Protein AF-A0A0R3DG98-F1 (afdb_monomer_lite)

Radius of gyration: 15.06 Å; chains: 1; bounding box: 29×35×37 Å

Secondary structure (DSSP, 8-state):
---TTTTSS-HHHHHHHHHHHHHHHHSPPPTT--HHHHHHHHHHHHHTT---EEEETTTEEEE----SSSSS--------S-------

pLDDT: mean 70.71, std 15.35, range [32.59, 90.06]

Sequence (88 aa):
MDTRINSFLSDAERDAVIELRHAMHREPEISNAEWKTQERICGILQRFGVEDVTTFHNAGLYIGIKGTASGPGQPLFVTCGKGHSGAM

Organism: NCBI:txid989370

Structure (mmCIF, N/CA/C/O backbone):
data_AF-A0A0R3DG98-F1
#
_entry.id   AF-A0A0R3DG98-F1
#
loop_
_atom_site.group_PDB
_atom_site.id
_atom_site.type_symbol
_atom_site.label_atom_id
_atom_site.label_alt_id
_atom_site.label_comp_id
_atom_site.label_asym_id
_atom_site.label_entity_id
_atom_site.label_seq_id
_atom_site.pdbx_PDB_ins_code
_atom_site.Cartn_x
_atom_site.Cartn_y
_atom_site.Cartn_z
_atom_site.occupancy
_atom_site.B_iso_or_equiv
_atom_site.auth_seq_id
_atom_site.auth_comp_id
_atom_site.auth_asym_id
_atom_site.auth_atom_id
_atom_site.pdbx_PDB_model_num
ATOM 1 N N . MET A 1 1 ? 7.442 -12.114 27.971 1.00 35.50 1 MET A N 1
ATOM 2 C CA . MET A 1 1 ? 7.491 -12.245 26.501 1.00 35.50 1 MET A CA 1
ATOM 3 C C . MET A 1 1 ? 6.081 -12.006 25.994 1.00 35.50 1 MET A C 1
ATOM 5 O O . MET A 1 1 ? 5.249 -12.896 26.092 1.00 35.50 1 MET A O 1
ATOM 9 N N . ASP A 1 2 ? 5.784 -10.773 25.591 1.00 38.56 2 ASP A N 1
ATOM 10 C CA . ASP A 1 2 ? 4.445 -10.339 25.188 1.00 38.56 2 ASP A CA 1
ATOM 11 C C . ASP A 1 2 ? 4.020 -10.973 23.857 1.00 38.56 2 ASP A C 1
ATOM 13 O O . ASP A 1 2 ? 4.446 -10.567 22.781 1.00 38.56 2 ASP A O 1
ATOM 17 N N . THR A 1 3 ? 3.118 -11.951 23.927 1.00 45.44 3 THR A N 1
ATOM 18 C CA . THR A 1 3 ? 2.484 -12.638 22.784 1.00 45.44 3 THR A CA 1
ATOM 19 C C . THR A 1 3 ? 1.470 -11.753 22.028 1.00 45.44 3 THR A C 1
ATOM 21 O O . THR A 1 3 ? 0.694 -12.241 21.214 1.00 45.44 3 THR A O 1
ATOM 24 N N . ARG A 1 4 ? 1.448 -10.434 22.261 1.00 49.78 4 ARG A N 1
ATOM 25 C CA . ARG A 1 4 ? 0.407 -9.521 21.750 1.00 49.78 4 ARG A CA 1
ATOM 26 C C . ARG A 1 4 ? 0.568 -9.092 20.286 1.00 49.78 4 ARG A C 1
ATOM 28 O O . ARG A 1 4 ? -0.201 -8.258 19.837 1.00 49.78 4 ARG A O 1
ATOM 35 N N . ILE A 1 5 ? 1.542 -9.614 19.540 1.00 52.59 5 ILE A N 1
ATOM 36 C CA . ILE A 1 5 ? 1.864 -9.103 18.192 1.00 52.59 5 ILE A CA 1
ATOM 37 C C . ILE A 1 5 ? 1.115 -9.859 17.076 1.00 52.59 5 ILE A C 1
ATOM 39 O O . ILE A 1 5 ? 0.884 -9.311 16.005 1.00 52.59 5 ILE A O 1
ATOM 43 N N . ASN A 1 6 ? 0.672 -11.099 17.305 1.00 52.53 6 ASN A N 1
ATOM 44 C CA . ASN A 1 6 ? 0.325 -11.998 16.194 1.00 52.53 6 ASN A CA 1
ATOM 45 C C . ASN A 1 6 ? -1.127 -11.957 15.683 1.00 52.53 6 ASN A C 1
ATOM 47 O O . ASN A 1 6 ? -1.467 -12.752 14.814 1.00 52.53 6 ASN A O 1
ATOM 51 N N . SER A 1 7 ? -1.984 -11.061 16.183 1.00 62.25 7 SER A N 1
ATOM 52 C CA . SER A 1 7 ? -3.395 -11.001 15.757 1.00 62.25 7 SER A CA 1
ATOM 53 C C . SER A 1 7 ? -3.907 -9.574 15.537 1.00 62.25 7 SER A C 1
ATOM 55 O O . SER A 1 7 ? -5.055 -9.276 15.851 1.00 62.25 7 SER A O 1
ATOM 57 N N . PHE A 1 8 ? -3.056 -8.675 15.035 1.00 74.81 8 PHE A N 1
ATOM 58 C CA . PHE A 1 8 ? -3.480 -7.318 14.661 1.00 74.81 8 PHE A CA 1
ATOM 59 C C . PHE A 1 8 ? -4.203 -7.252 13.317 1.00 74.81 8 PHE A C 1
ATOM 61 O O . PHE A 1 8 ? -4.982 -6.333 13.103 1.00 74.81 8 PHE A O 1
ATOM 68 N N . LEU A 1 9 ? -3.938 -8.210 12.429 1.00 80.06 9 LEU A N 1
ATOM 69 C CA . LEU A 1 9 ? -4.519 -8.259 11.095 1.00 80.06 9 LEU A CA 1
ATOM 70 C C . LEU A 1 9 ? -5.580 -9.354 11.042 1.00 80.06 9 LEU A C 1
ATOM 72 O O . LEU A 1 9 ? -5.346 -10.481 11.486 1.00 80.06 9 LEU A O 1
ATOM 76 N N . SER A 1 10 ? -6.726 -9.024 10.463 1.00 85.31 10 SER A N 1
ATOM 77 C CA . SER A 1 10 ? -7.688 -9.998 9.966 1.00 85.31 10 SER A CA 1
ATOM 78 C C . SER A 1 10 ? -7.051 -10.886 8.892 1.00 85.31 10 SER A C 1
ATOM 80 O O . SER A 1 10 ? -6.041 -10.537 8.277 1.00 85.31 10 SER A O 1
ATOM 82 N N . ASP A 1 11 ? -7.654 -12.049 8.646 1.00 88.25 11 ASP A N 1
ATOM 83 C CA . ASP A 1 11 ? -7.170 -12.999 7.637 1.00 88.25 11 ASP A CA 1
ATOM 84 C C . ASP A 1 11 ? -7.050 -12.332 6.252 1.00 88.25 11 ASP A C 1
ATOM 86 O O . ASP A 1 11 ? -6.023 -12.438 5.590 1.00 88.25 11 ASP A O 1
ATOM 90 N N . ALA A 1 12 ? -8.040 -11.505 5.892 1.00 87.25 12 ALA A N 1
ATOM 91 C CA . ALA A 1 12 ? -8.055 -10.741 4.646 1.00 87.25 12 ALA A CA 1
ATOM 92 C C . ALA A 1 12 ? -6.923 -9.700 4.548 1.00 87.25 12 ALA A C 1
ATOM 94 O O . ALA A 1 12 ? -6.335 -9.531 3.479 1.00 87.25 12 ALA A O 1
ATOM 95 N N . GLU A 1 13 ? -6.606 -9.001 5.642 1.00 85.75 13 GLU A N 1
ATOM 96 C CA . GLU A 1 13 ? -5.484 -8.052 5.685 1.00 85.75 13 GLU A CA 1
ATOM 97 C C . GLU A 1 13 ? -4.141 -8.779 5.580 1.00 85.75 13 GLU A C 1
ATOM 99 O O . GLU A 1 13 ? -3.243 -8.338 4.862 1.00 85.75 13 GLU A O 1
ATOM 104 N N . ARG A 1 14 ? -4.005 -9.925 6.256 1.00 88.56 14 ARG A N 1
ATOM 105 C CA . ARG A 1 14 ? -2.790 -10.741 6.203 1.00 88.56 14 ARG A CA 1
ATOM 106 C C . ARG A 1 14 ? -2.530 -11.268 4.794 1.00 88.56 14 ARG A C 1
ATOM 108 O O . ARG A 1 14 ? -1.397 -11.170 4.318 1.00 88.56 14 ARG A O 1
ATOM 115 N N . ASP A 1 15 ? -3.552 -11.798 4.132 1.00 90.06 15 ASP A N 1
ATOM 116 C CA . ASP A 1 15 ? -3.440 -12.279 2.757 1.00 90.06 15 ASP A CA 1
ATOM 117 C C . ASP A 1 15 ? -3.051 -11.148 1.802 1.00 90.06 15 ASP A C 1
ATOM 119 O O . ASP A 1 15 ? -2.096 -11.302 1.040 1.00 90.06 15 ASP A O 1
ATOM 123 N N . ALA A 1 16 ? -3.660 -9.965 1.929 1.00 88.12 16 ALA A N 1
ATOM 124 C CA . ALA A 1 16 ? -3.292 -8.809 1.112 1.00 88.12 16 ALA A CA 1
ATOM 125 C C . ALA A 1 16 ? -1.820 -8.380 1.295 1.00 88.12 16 ALA A C 1
ATOM 127 O O . ALA A 1 16 ? -1.149 -8.033 0.322 1.00 88.12 16 ALA A O 1
ATOM 128 N N . VAL A 1 17 ? -1.277 -8.442 2.519 1.00 86.88 17 VAL A N 1
ATOM 129 C CA . VAL A 1 17 ? 0.148 -8.155 2.781 1.00 86.88 17 VAL A CA 1
ATOM 130 C C . VAL A 1 17 ? 1.062 -9.203 2.134 1.00 86.88 17 VAL A C 1
ATOM 132 O O . VAL A 1 17 ? 2.110 -8.864 1.575 1.00 86.88 17 VAL A O 1
ATOM 135 N N . ILE A 1 18 ? 0.683 -10.482 2.187 1.00 89.69 18 ILE A N 1
ATOM 136 C CA . ILE A 1 18 ? 1.435 -11.570 1.548 1.00 89.69 18 ILE A CA 1
ATOM 137 C C . ILE A 1 18 ? 1.413 -11.414 0.022 1.00 89.69 18 ILE A C 1
ATOM 139 O O . ILE A 1 18 ? 2.459 -11.553 -0.621 1.00 89.69 18 ILE A O 1
ATOM 143 N N . GLU A 1 19 ? 0.255 -11.093 -0.555 1.00 89.19 19 GLU A N 1
ATOM 144 C CA . GLU A 1 19 ? 0.100 -10.812 -1.983 1.00 89.19 19 GLU A CA 1
ATOM 145 C C . GLU A 1 19 ? 0.962 -9.626 -2.418 1.00 89.19 19 GLU A C 1
ATOM 147 O O . GLU A 1 19 ? 1.701 -9.743 -3.398 1.00 89.19 19 GLU A O 1
ATOM 152 N N . LEU A 1 20 ? 0.947 -8.526 -1.655 1.00 86.31 20 LEU A N 1
ATOM 153 C CA . LEU A 1 20 ? 1.792 -7.359 -1.908 1.00 86.31 20 LEU A CA 1
ATOM 154 C C . LEU A 1 20 ? 3.274 -7.740 -1.939 1.00 86.31 20 LEU A C 1
ATOM 156 O O . LEU A 1 20 ? 3.977 -7.417 -2.897 1.00 86.31 20 LEU A O 1
ATOM 160 N N . ARG A 1 21 ? 3.742 -8.494 -0.935 1.00 85.81 21 ARG A N 1
ATOM 161 C CA . ARG A 1 21 ? 5.127 -8.981 -0.874 1.00 85.81 21 ARG A CA 1
ATOM 162 C C . ARG A 1 21 ? 5.490 -9.798 -2.114 1.00 85.81 21 ARG A C 1
ATOM 164 O O . ARG A 1 21 ? 6.554 -9.591 -2.694 1.00 85.81 21 ARG A O 1
ATOM 171 N N . HIS A 1 22 ? 4.632 -10.731 -2.525 1.00 90.00 22 HIS A N 1
ATOM 172 C CA . HIS A 1 22 ? 4.885 -11.552 -3.710 1.00 90.00 22 HIS A CA 1
ATOM 173 C C . HIS A 1 22 ? 4.875 -10.727 -5.000 1.00 90.00 22 HIS A C 1
ATOM 175 O O . HIS A 1 22 ? 5.712 -10.961 -5.868 1.00 90.00 22 HIS A O 1
ATOM 181 N N . ALA A 1 23 ? 3.965 -9.761 -5.126 1.00 84.19 23 ALA A N 1
ATOM 182 C CA . ALA A 1 23 ? 3.875 -8.884 -6.287 1.00 84.19 23 ALA A CA 1
ATOM 183 C C . ALA A 1 23 ? 5.118 -7.992 -6.424 1.00 84.19 23 ALA A C 1
ATOM 185 O O . ALA A 1 23 ? 5.690 -7.912 -7.509 1.00 84.19 23 ALA A O 1
ATOM 186 N N . MET A 1 24 ? 5.578 -7.388 -5.325 1.00 82.81 24 MET A N 1
ATOM 187 C CA . MET A 1 24 ? 6.803 -6.577 -5.297 1.00 82.81 24 MET A CA 1
ATOM 188 C C . MET A 1 24 ? 8.058 -7.414 -5.574 1.00 82.81 24 MET A C 1
ATOM 190 O O . MET A 1 24 ? 8.970 -6.956 -6.251 1.00 82.81 24 MET A O 1
ATOM 194 N N . HIS A 1 25 ? 8.109 -8.659 -5.089 1.00 85.56 25 HIS A N 1
ATOM 195 C CA . HIS A 1 25 ? 9.231 -9.558 -5.371 1.00 85.56 25 HIS A CA 1
ATOM 196 C C . HIS A 1 25 ? 9.233 -10.080 -6.819 1.00 85.56 25 HIS A C 1
ATOM 198 O O . HIS A 1 25 ? 10.290 -10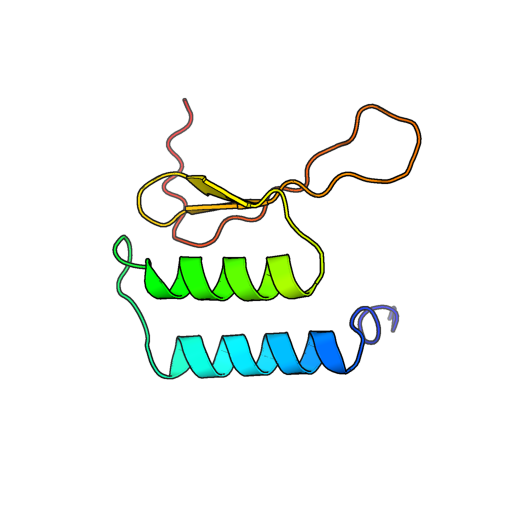.371 -7.371 1.00 85.56 25 HIS A O 1
ATOM 204 N N . ARG A 1 26 ? 8.055 -10.222 -7.441 1.00 87.69 26 ARG A N 1
ATOM 205 C CA . ARG A 1 26 ? 7.911 -10.667 -8.836 1.00 87.69 26 ARG A CA 1
ATOM 206 C C . ARG A 1 26 ? 8.284 -9.571 -9.832 1.00 87.69 26 ARG A C 1
ATOM 208 O O . ARG A 1 26 ? 8.855 -9.873 -10.874 1.00 87.69 26 ARG A O 1
ATOM 215 N N . GLU A 1 27 ? 7.948 -8.325 -9.518 1.00 84.75 27 GLU A N 1
ATOM 216 C CA . GLU A 1 27 ? 8.199 -7.158 -10.363 1.00 84.75 27 GLU A CA 1
ATOM 217 C C . GLU A 1 27 ? 8.945 -6.086 -9.558 1.00 84.75 27 GLU A C 1
ATOM 219 O O . GLU A 1 27 ? 8.343 -5.084 -9.168 1.00 84.75 27 GLU A O 1
ATOM 224 N N . PRO A 1 28 ? 10.241 -6.301 -9.268 1.00 80.94 28 PRO A N 1
ATOM 225 C CA . PRO A 1 28 ? 11.032 -5.312 -8.557 1.00 80.94 28 PRO A CA 1
ATOM 226 C C . PRO A 1 28 ? 11.226 -4.072 -9.434 1.00 80.94 28 PRO A C 1
ATOM 228 O O . PRO A 1 28 ? 11.684 -4.164 -10.575 1.00 80.94 28 PRO A O 1
ATOM 231 N N . GLU A 1 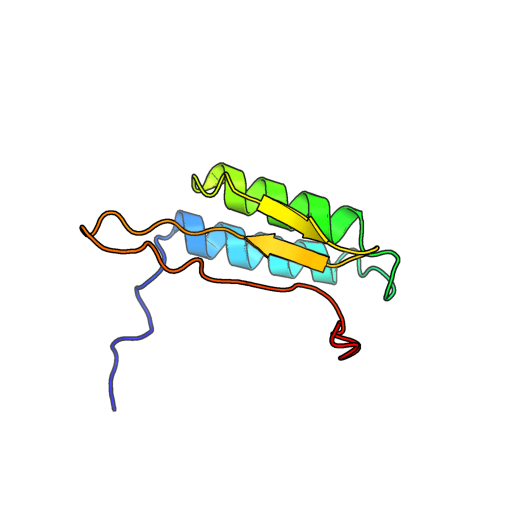29 ? 10.898 -2.906 -8.890 1.00 77.38 29 GLU A N 1
ATOM 232 C CA . GLU A 1 29 ? 11.168 -1.616 -9.521 1.00 77.38 29 GLU A CA 1
ATOM 233 C C . GLU A 1 29 ? 12.484 -1.018 -9.008 1.00 77.38 29 GLU A C 1
ATOM 235 O O . GLU A 1 29 ? 12.974 -1.345 -7.924 1.00 77.38 29 GLU A O 1
ATOM 240 N N . ILE A 1 30 ? 13.096 -0.163 -9.827 1.00 74.00 30 ILE A N 1
ATOM 241 C CA . ILE A 1 30 ? 14.354 0.515 -9.502 1.00 74.00 30 ILE A CA 1
ATOM 242 C C . ILE A 1 30 ? 14.030 1.797 -8.730 1.00 74.00 30 ILE A C 1
ATOM 244 O O . ILE A 1 30 ? 13.053 2.476 -9.041 1.00 74.00 30 ILE A O 1
ATOM 248 N N . SER A 1 31 ? 14.879 2.148 -7.759 1.00 65.81 31 SER A N 1
ATOM 249 C CA . SER A 1 31 ? 14.784 3.392 -6.985 1.00 65.81 31 SER A CA 1
ATOM 250 C C . SER A 1 31 ? 14.447 4.599 -7.870 1.00 65.81 31 SER A C 1
ATOM 252 O O . SER A 1 31 ? 15.097 4.798 -8.899 1.00 65.81 31 SER A O 1
ATOM 254 N N . ASN A 1 32 ? 13.499 5.434 -7.429 1.00 62.97 32 ASN A N 1
ATOM 255 C CA . ASN A 1 32 ? 13.046 6.649 -8.134 1.00 62.97 32 ASN A CA 1
ATOM 256 C C . ASN A 1 32 ? 12.218 6.390 -9.417 1.00 62.97 32 ASN A C 1
ATOM 258 O O . ASN A 1 32 ? 11.934 7.329 -10.159 1.00 62.97 32 ASN A O 1
ATOM 262 N N . ALA A 1 33 ? 11.808 5.141 -9.658 1.00 71.06 33 ALA A N 1
ATOM 263 C CA . ALA A 1 33 ? 10.889 4.730 -10.724 1.00 71.06 33 ALA A CA 1
ATOM 264 C C . ALA A 1 33 ? 9.855 3.704 -10.208 1.00 71.06 33 ALA A C 1
ATOM 266 O O . ALA A 1 33 ? 9.475 2.773 -10.913 1.00 71.06 33 ALA A O 1
ATOM 267 N N . GLU A 1 34 ? 9.431 3.851 -8.951 1.00 76.62 34 GLU A N 1
ATOM 268 C CA . GLU A 1 34 ? 8.595 2.892 -8.206 1.00 76.62 34 GLU A CA 1
ATOM 269 C C . GLU A 1 34 ? 7.087 3.153 -8.397 1.00 76.62 34 GLU A C 1
ATOM 271 O O . GLU A 1 34 ? 6.290 3.038 -7.464 1.00 76.62 34 GLU A O 1
ATOM 276 N N . TRP A 1 35 ? 6.675 3.545 -9.606 1.00 78.62 35 TRP A N 1
ATOM 277 C CA . TRP A 1 35 ? 5.309 4.011 -9.867 1.00 78.62 35 TRP A CA 1
ATOM 278 C C . TRP A 1 35 ? 4.261 2.903 -9.720 1.00 78.62 35 TRP A C 1
ATOM 280 O O . TRP A 1 35 ? 3.182 3.149 -9.178 1.00 78.62 35 TRP A O 1
ATOM 290 N N . LYS A 1 36 ? 4.562 1.666 -10.145 1.00 79.94 36 LYS A N 1
ATOM 291 C CA . LYS A 1 36 ? 3.613 0.546 -10.004 1.00 79.94 36 LYS A CA 1
ATOM 292 C C . LYS A 1 36 ? 3.518 0.079 -8.560 1.00 79.94 36 LYS A C 1
ATOM 294 O O . LYS A 1 36 ? 2.451 -0.328 -8.109 1.00 79.94 36 LYS A O 1
ATOM 299 N N . THR A 1 37 ? 4.623 0.133 -7.828 1.00 81.25 37 THR A N 1
ATOM 300 C CA . THR A 1 37 ? 4.682 -0.177 -6.402 1.00 81.25 37 THR A CA 1
ATOM 301 C C . THR A 1 37 ? 3.833 0.819 -5.622 1.00 81.25 37 THR A C 1
ATOM 303 O O . THR A 1 37 ? 3.023 0.401 -4.794 1.00 81.25 37 THR A O 1
ATOM 306 N N . GLN A 1 38 ? 3.928 2.114 -5.942 1.00 77.94 38 GLN A N 1
ATOM 307 C CA . GLN A 1 38 ? 3.077 3.140 -5.341 1.00 77.94 38 GLN A CA 1
ATOM 308 C C . GLN A 1 38 ? 1.588 2.898 -5.617 1.00 77.94 38 GLN A C 1
ATOM 310 O O . GLN A 1 38 ? 0.785 2.913 -4.684 1.00 77.94 38 GLN A O 1
ATOM 315 N N . GLU A 1 39 ? 1.220 2.637 -6.875 1.00 83.75 39 GLU A N 1
ATOM 316 C CA . GLU A 1 39 ? -0.169 2.363 -7.266 1.00 83.75 39 GLU A CA 1
ATOM 317 C C . GLU A 1 39 ? -0.732 1.140 -6.527 1.00 83.75 39 GLU A C 1
ATOM 319 O O . GLU A 1 39 ? -1.830 1.192 -5.972 1.00 83.75 39 GLU A O 1
ATOM 324 N N . ARG A 1 40 ? 0.052 0.057 -6.436 1.00 84.38 40 ARG A N 1
ATOM 325 C CA . ARG A 1 40 ? -0.333 -1.172 -5.724 1.00 84.38 40 ARG A CA 1
ATOM 326 C C . ARG A 1 40 ? -0.559 -0.929 -4.239 1.00 84.38 40 ARG A C 1
ATOM 328 O O . ARG A 1 40 ? -1.565 -1.380 -3.698 1.0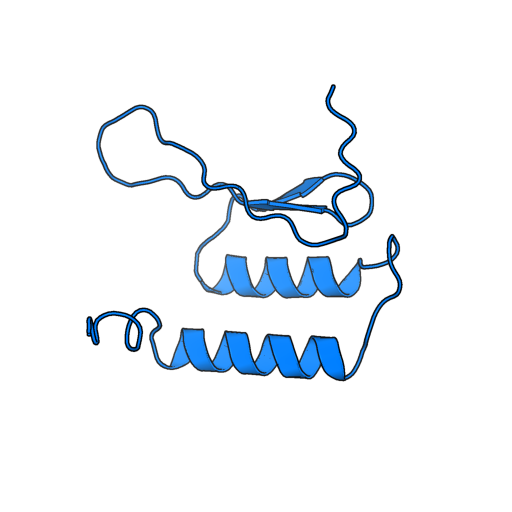0 84.38 40 ARG A O 1
ATOM 335 N N . ILE A 1 41 ? 0.362 -0.224 -3.582 1.00 83.50 41 ILE A N 1
ATOM 336 C CA . ILE A 1 41 ? 0.237 0.096 -2.156 1.00 83.50 41 ILE A CA 1
ATOM 337 C C . ILE A 1 41 ? -0.999 0.971 -1.927 1.00 83.50 41 ILE A C 1
ATOM 339 O O . ILE A 1 41 ? -1.792 0.672 -1.039 1.00 83.50 41 ILE A O 1
ATOM 343 N N . CYS A 1 42 ? -1.211 1.995 -2.759 1.00 82.31 42 CYS A N 1
ATOM 344 C CA . CYS A 1 42 ? -2.385 2.861 -2.677 1.00 82.31 42 CYS A CA 1
ATOM 345 C C . CYS A 1 42 ? -3.693 2.070 -2.843 1.00 82.31 42 CYS A C 1
ATOM 347 O O . CYS A 1 42 ? -4.585 2.179 -2.005 1.00 82.31 42 CYS A O 1
ATOM 349 N N . GLY A 1 43 ? -3.781 1.201 -3.854 1.00 85.44 43 GLY A N 1
ATOM 350 C CA . GLY A 1 43 ? -4.969 0.378 -4.092 1.00 85.44 43 GLY A CA 1
ATOM 351 C C . GLY A 1 43 ? -5.282 -0.584 -2.942 1.00 85.44 43 GLY A C 1
ATOM 352 O O . GLY A 1 43 ? -6.446 -0.766 -2.583 1.00 85.44 43 GLY A O 1
ATOM 353 N N . ILE A 1 44 ? -4.257 -1.167 -2.311 1.00 86.75 44 ILE A N 1
ATOM 354 C CA . ILE A 1 44 ? -4.439 -2.015 -1.124 1.00 86.75 44 ILE A CA 1
ATOM 355 C C . ILE A 1 44 ? -4.950 -1.188 0.058 1.00 86.75 44 ILE A C 1
ATOM 357 O O . ILE A 1 44 ? -5.898 -1.598 0.720 1.00 86.75 44 ILE A O 1
ATOM 361 N N . LEU A 1 45 ? -4.367 -0.017 0.311 1.00 84.38 45 LEU A N 1
ATOM 362 C CA . LEU A 1 45 ? -4.785 0.870 1.400 1.00 84.38 45 LEU A CA 1
ATOM 363 C C . LEU A 1 45 ? -6.235 1.341 1.228 1.00 84.38 45 LEU A C 1
ATOM 365 O O . LEU A 1 45 ? -7.029 1.237 2.163 1.00 84.38 45 LEU A O 1
ATOM 369 N N . GLN A 1 46 ? -6.606 1.758 0.017 1.00 84.12 46 GLN A N 1
ATOM 370 C CA . GLN A 1 46 ? -7.977 2.145 -0.320 1.00 84.12 46 GLN A CA 1
ATOM 371 C C . GLN A 1 46 ? -8.963 0.990 -0.118 1.00 84.12 46 GLN A C 1
ATOM 373 O O . GLN A 1 46 ? -10.043 1.195 0.435 1.00 84.12 46 GLN A O 1
ATOM 378 N N . ARG A 1 47 ? -8.585 -0.245 -0.483 1.00 86.31 47 ARG A N 1
ATOM 379 C CA . ARG A 1 47 ? -9.406 -1.446 -0.24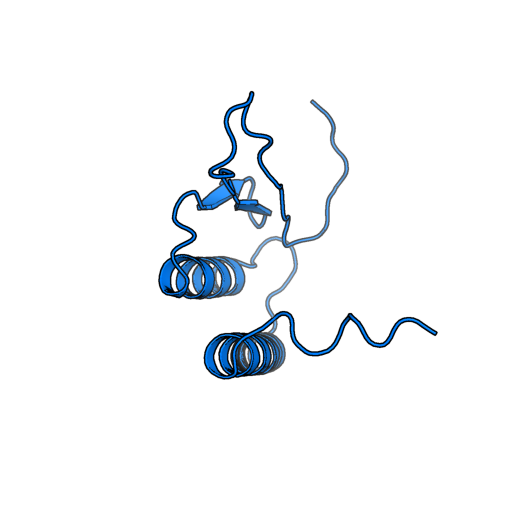4 1.00 86.31 47 ARG A CA 1
ATOM 380 C C . ARG A 1 47 ? -9.726 -1.656 1.241 1.00 86.31 47 ARG A C 1
ATOM 382 O O . ARG A 1 47 ? -10.786 -2.197 1.549 1.00 86.31 47 ARG A O 1
ATOM 389 N N . PHE A 1 48 ? -8.846 -1.227 2.144 1.00 84.81 48 PHE A N 1
ATOM 390 C CA . PHE A 1 48 ? -9.043 -1.309 3.595 1.00 84.81 48 PHE A CA 1
ATOM 391 C C . PHE A 1 48 ? -9.573 -0.007 4.224 1.00 84.81 48 PHE A C 1
ATOM 393 O O . PHE A 1 48 ? -9.579 0.126 5.444 1.00 84.81 48 PHE A O 1
ATOM 400 N N . GLY A 1 49 ? -10.058 0.943 3.414 1.00 82.25 49 GLY A N 1
ATOM 401 C CA . GLY A 1 49 ? -10.689 2.179 3.896 1.00 82.25 49 GLY A CA 1
ATOM 402 C C . GLY A 1 49 ? -9.706 3.285 4.284 1.00 82.25 49 GLY A C 1
ATOM 403 O O . GLY A 1 49 ? -10.079 4.231 4.976 1.00 82.25 49 GLY A O 1
ATOM 404 N N . VAL A 1 50 ? -8.448 3.184 3.853 1.00 81.62 50 VAL A N 1
ATOM 405 C CA . VAL A 1 50 ? -7.442 4.233 4.033 1.00 81.62 50 VAL A CA 1
ATOM 406 C C . VAL A 1 50 ? -7.406 5.090 2.768 1.00 81.62 50 VAL A C 1
ATOM 408 O O . VAL A 1 50 ? -6.757 4.747 1.783 1.00 81.62 50 VAL A O 1
ATOM 411 N N . GLU A 1 51 ? -8.148 6.196 2.790 1.00 76.50 51 GLU A N 1
ATOM 412 C CA . GLU A 1 51 ? -8.411 7.018 1.597 1.00 76.50 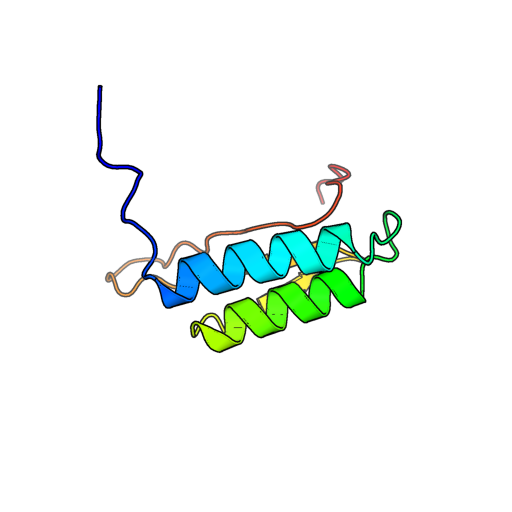51 GLU A CA 1
ATOM 413 C C . GLU A 1 51 ? -7.488 8.242 1.468 1.00 76.50 51 GLU A C 1
ATOM 415 O O . GLU A 1 51 ? -7.250 8.724 0.362 1.00 76.50 51 GLU A O 1
ATOM 420 N N . ASP A 1 52 ? -6.932 8.738 2.578 1.00 73.44 52 ASP A N 1
ATOM 421 C CA . ASP A 1 52 ? -6.068 9.931 2.622 1.00 73.44 52 ASP A CA 1
ATOM 422 C C . ASP A 1 52 ? -4.622 9.550 2.236 1.00 73.44 52 ASP A C 1
ATOM 424 O O . ASP A 1 52 ? -3.688 9.618 3.037 1.00 73.44 52 ASP A O 1
ATOM 428 N N . VAL A 1 53 ? -4.449 9.041 1.013 1.00 71.75 53 VAL A N 1
ATOM 429 C CA . VAL A 1 53 ? -3.151 8.633 0.461 1.00 71.75 53 VAL A CA 1
ATOM 430 C C . VAL A 1 53 ? -2.683 9.683 -0.539 1.00 71.75 53 VAL A C 1
ATOM 432 O O . VAL A 1 53 ? -3.307 9.894 -1.575 1.00 71.75 53 VAL A O 1
ATOM 435 N N . THR A 1 54 ? -1.568 10.342 -0.240 1.00 75.00 54 THR A N 1
ATOM 436 C CA . THR A 1 54 ? -0.964 11.357 -1.110 1.00 75.00 54 THR A CA 1
ATOM 437 C C . THR A 1 54 ? 0.398 10.875 -1.597 1.00 75.00 54 THR A C 1
ATOM 439 O O . THR A 1 54 ? 1.212 10.386 -0.822 1.00 75.00 54 THR A O 1
ATOM 442 N N . THR A 1 55 ? 0.688 11.006 -2.886 1.00 69.31 55 THR A N 1
ATOM 443 C CA . THR A 1 55 ? 2.035 10.750 -3.417 1.00 69.31 55 THR A CA 1
ATOM 444 C C . THR A 1 55 ? 2.929 11.963 -3.168 1.00 69.31 55 THR A C 1
ATOM 446 O O . THR A 1 55 ? 2.527 13.091 -3.449 1.00 69.31 55 THR A O 1
ATOM 449 N N . PHE A 1 56 ? 4.147 11.753 -2.674 1.00 70.19 56 PHE A N 1
ATOM 450 C CA . PHE A 1 56 ? 5.122 12.812 -2.407 1.00 70.19 56 PHE A CA 1
ATOM 451 C C . PHE A 1 56 ? 6.459 12.482 -3.065 1.00 70.19 56 PHE A C 1
ATOM 453 O O . PHE A 1 56 ? 6.991 11.393 -2.869 1.00 70.19 56 PHE A O 1
ATOM 460 N N . HIS A 1 57 ? 7.034 13.433 -3.807 1.00 67.50 57 HIS A N 1
ATOM 461 C CA . HIS A 1 57 ? 8.196 13.185 -4.673 1.00 67.50 57 HIS A CA 1
ATOM 462 C C . HIS A 1 57 ? 7.962 12.022 -5.667 1.00 67.50 57 HIS A C 1
ATOM 464 O O . HIS A 1 57 ? 6.865 11.484 -5.782 1.00 67.50 57 HIS A O 1
ATOM 470 N N . ASN A 1 58 ? 8.995 11.645 -6.425 1.00 62.50 58 ASN A N 1
ATOM 471 C CA . ASN A 1 58 ? 8.893 10.663 -7.513 1.00 62.50 58 ASN A CA 1
ATOM 472 C C . ASN A 1 58 ? 8.468 9.248 -7.080 1.00 62.50 58 ASN A C 1
ATOM 474 O O . ASN A 1 58 ? 8.029 8.487 -7.934 1.00 62.50 58 ASN A O 1
ATOM 478 N N . ALA A 1 59 ? 8.637 8.881 -5.805 1.00 65.81 59 ALA A N 1
ATOM 479 C CA . ALA A 1 59 ? 8.398 7.519 -5.311 1.00 65.81 59 ALA A CA 1
ATOM 480 C C . ALA A 1 59 ? 7.818 7.450 -3.882 1.00 65.81 59 ALA A C 1
ATOM 482 O O . ALA A 1 59 ? 7.485 6.369 -3.403 1.00 65.81 59 ALA A O 1
ATOM 483 N N . GLY A 1 60 ? 7.670 8.583 -3.189 1.00 70.06 60 GLY A N 1
ATOM 484 C CA . GLY A 1 60 ? 7.161 8.608 -1.821 1.00 70.06 60 GLY A CA 1
ATOM 485 C C . GLY A 1 60 ? 5.642 8.483 -1.761 1.00 70.06 60 GLY A C 1
ATOM 486 O O . GLY A 1 60 ? 4.911 8.981 -2.620 1.00 70.06 60 GLY A O 1
ATOM 487 N N . LEU A 1 61 ? 5.158 7.833 -0.710 1.00 73.12 61 LEU A N 1
ATOM 488 C CA . LEU A 1 61 ? 3.752 7.824 -0.324 1.00 73.12 61 LEU A CA 1
ATOM 489 C C . LEU A 1 61 ? 3.609 8.471 1.048 1.00 73.12 61 LEU A C 1
ATOM 491 O O . LEU A 1 61 ? 4.505 8.396 1.885 1.00 73.12 61 LEU A O 1
ATOM 495 N N . TYR A 1 62 ? 2.478 9.122 1.234 1.00 75.81 62 TYR A N 1
ATOM 496 C CA . TYR A 1 62 ? 2.005 9.726 2.459 1.00 75.81 62 TYR A CA 1
ATOM 497 C C . TYR A 1 62 ? 0.646 9.119 2.752 1.00 75.81 62 TYR A C 1
ATOM 499 O O . TYR A 1 62 ? -0.189 9.019 1.856 1.00 75.81 62 TYR A O 1
ATOM 507 N N . ILE A 1 63 ? 0.408 8.752 4.003 1.00 73.88 63 ILE A N 1
ATOM 508 C CA . ILE A 1 63 ? -0.877 8.227 4.446 1.00 73.88 63 ILE A CA 1
ATOM 509 C C . ILE A 1 63 ? -1.336 9.091 5.614 1.00 73.88 63 ILE A C 1
ATOM 511 O O . ILE A 1 63 ? -0.564 9.356 6.526 1.00 73.88 63 ILE A O 1
ATOM 515 N N . GLY A 1 64 ? -2.575 9.563 5.586 1.00 70.69 64 GLY A N 1
ATOM 516 C CA . GLY A 1 64 ? -3.209 10.270 6.689 1.00 70.69 64 GLY A CA 1
ATOM 517 C C . GLY A 1 64 ? -4.193 9.356 7.408 1.00 70.69 64 GLY A C 1
ATOM 518 O O . GLY A 1 64 ? -5.343 9.239 7.001 1.00 70.69 64 GLY A O 1
ATOM 519 N N . ILE A 1 65 ? -3.783 8.729 8.510 1.00 71.25 65 ILE A N 1
ATOM 520 C CA . ILE A 1 65 ? -4.728 7.980 9.355 1.00 71.25 65 ILE A CA 1
ATOM 521 C C . ILE A 1 65 ? -5.324 8.933 10.393 1.00 71.25 65 ILE A C 1
ATOM 523 O O . ILE A 1 65 ? -4.615 9.414 11.276 1.00 71.25 65 ILE A O 1
ATOM 527 N N . LYS A 1 66 ? -6.626 9.222 10.287 1.00 69.50 66 LYS A N 1
ATOM 528 C CA . LYS A 1 66 ? -7.356 10.059 11.253 1.00 69.50 66 LYS A CA 1
ATOM 529 C C . LYS A 1 66 ? -7.968 9.172 12.333 1.00 69.50 66 LYS A C 1
ATOM 531 O O . LYS A 1 66 ? -8.818 8.333 12.049 1.00 69.50 66 LYS A O 1
ATOM 536 N N . GLY A 1 67 ? -7.538 9.361 13.578 1.00 67.12 67 GLY A N 1
ATOM 537 C CA . GLY A 1 67 ? -8.159 8.701 14.723 1.00 67.12 67 GLY A CA 1
ATOM 538 C C . GLY A 1 67 ? -9.585 9.205 14.967 1.00 67.12 67 GLY A C 1
ATOM 539 O O . GLY A 1 67 ? -9.889 10.371 14.732 1.00 67.12 67 GLY A O 1
ATOM 540 N N . THR A 1 68 ? -10.452 8.334 15.480 1.00 68.88 68 THR A N 1
ATOM 541 C CA . THR A 1 68 ? -11.835 8.666 15.876 1.00 68.88 68 THR A CA 1
ATOM 542 C C . THR A 1 68 ? -11.933 9.293 17.270 1.00 68.88 68 THR A C 1
ATOM 544 O O . THR A 1 68 ? -13.012 9.699 17.700 1.00 68.88 68 THR A O 1
ATOM 547 N N . ALA A 1 69 ? -10.815 9.371 17.995 1.00 70.31 69 ALA A N 1
ATOM 548 C CA . ALA A 1 69 ? -10.744 9.988 19.310 1.00 70.31 69 ALA A CA 1
ATOM 549 C C . ALA A 1 69 ? -10.822 11.519 19.210 1.00 70.31 69 ALA A C 1
ATOM 551 O O . ALA A 1 69 ? -10.224 12.133 18.328 1.00 70.31 69 ALA A O 1
ATOM 552 N N . SER A 1 70 ? -11.529 12.142 20.154 1.00 60.69 70 SER A N 1
ATOM 553 C CA . SER A 1 70 ? -11.658 13.598 20.215 1.00 60.69 70 SER A CA 1
ATOM 554 C C . SER A 1 70 ? -10.325 14.230 20.637 1.00 60.69 70 SER A C 1
ATOM 556 O O . SER A 1 70 ? -9.947 14.179 21.805 1.00 60.69 70 SER A O 1
ATOM 558 N N . GLY A 1 71 ? -9.603 14.813 19.682 1.00 66.88 71 GLY A N 1
ATOM 559 C CA . GLY A 1 71 ? -8.327 15.500 19.884 1.00 66.88 71 GLY A CA 1
ATOM 560 C C . GLY A 1 71 ? -7.775 16.046 18.563 1.00 66.88 71 GLY A C 1
ATOM 561 O O . GLY A 1 71 ? -8.353 15.774 17.509 1.00 66.88 71 GLY A O 1
ATOM 562 N N . PRO A 1 72 ? -6.677 16.824 18.583 1.00 59.62 72 PRO A N 1
ATOM 563 C CA . PRO A 1 72 ? -5.967 17.189 17.362 1.00 59.62 72 PRO A CA 1
ATOM 564 C C . PRO A 1 72 ? -5.457 15.895 16.717 1.00 59.62 72 PRO A C 1
ATOM 566 O O . PRO A 1 72 ? -4.484 15.309 17.188 1.00 59.62 72 PRO A O 1
ATOM 569 N N . GLY A 1 73 ? -6.182 15.395 15.712 1.00 59.31 73 GLY A N 1
ATOM 570 C CA . GLY A 1 73 ? -5.881 14.127 15.056 1.00 59.31 73 GLY A CA 1
ATOM 571 C C . GLY A 1 73 ? -4.425 14.108 14.607 1.00 59.31 73 GLY A C 1
ATOM 572 O O . GLY A 1 73 ? -4.013 14.965 13.830 1.00 59.31 73 GLY A O 1
ATOM 573 N N . GLN A 1 74 ? -3.639 13.170 15.134 1.00 58.41 74 GLN A N 1
ATOM 574 C CA . GLN A 1 74 ? -2.245 13.007 14.744 1.00 58.41 74 GLN A CA 1
ATOM 575 C C . GLN A 1 74 ? -2.192 12.121 13.496 1.00 58.41 74 GLN A C 1
ATOM 577 O O . GLN A 1 74 ? -2.519 10.937 13.600 1.00 58.41 74 GLN A O 1
ATOM 582 N N . PRO A 1 75 ? -1.817 12.657 12.323 1.00 57.72 75 PRO A N 1
ATOM 583 C CA . PRO A 1 75 ? -1.618 11.826 11.145 1.00 57.72 75 PRO A CA 1
ATOM 584 C C . PRO A 1 75 ? -0.425 10.881 11.365 1.00 57.72 75 PRO A C 1
ATOM 586 O O . PRO A 1 75 ? 0.628 11.299 11.847 1.00 57.72 75 PRO A O 1
ATOM 589 N N . LEU A 1 76 ? -0.587 9.602 11.015 1.00 58.22 76 LEU A N 1
ATOM 590 C CA . LEU A 1 76 ? 0.514 8.637 10.956 1.00 58.22 76 LEU A CA 1
ATOM 591 C C . LEU A 1 76 ? 1.099 8.596 9.549 1.00 58.22 76 LEU A C 1
ATOM 593 O O . LEU A 1 76 ? 0.453 8.095 8.640 1.00 58.22 76 LEU A O 1
ATOM 597 N N . PHE A 1 77 ? 2.347 9.022 9.406 1.00 55.84 77 PHE A N 1
ATOM 598 C CA . PHE A 1 77 ? 3.052 9.060 8.132 1.00 55.84 77 PHE A CA 1
ATOM 599 C C . PHE A 1 77 ? 3.776 7.735 7.878 1.00 55.84 77 PHE A C 1
ATOM 601 O O . PHE A 1 77 ? 4.588 7.300 8.696 1.00 55.84 77 PHE A O 1
ATOM 608 N N . VAL A 1 78 ? 3.529 7.116 6.725 1.00 61.94 78 VAL A N 1
ATOM 609 C CA . VAL A 1 78 ? 4.262 5.929 6.265 1.00 61.94 78 VAL A CA 1
ATOM 610 C C . VAL A 1 78 ? 4.857 6.245 4.906 1.00 61.94 78 VAL A C 1
ATOM 612 O O . VAL A 1 78 ? 4.113 6.540 3.978 1.00 61.94 78 VAL A O 1
ATOM 615 N N . THR A 1 79 ? 6.184 6.181 4.795 1.00 59.44 79 THR A N 1
ATOM 616 C CA . THR A 1 79 ? 6.901 6.435 3.544 1.00 59.44 79 THR A CA 1
ATOM 617 C C . THR A 1 79 ? 7.346 5.124 2.903 1.00 59.44 79 THR A C 1
ATOM 619 O O . THR A 1 79 ? 7.796 4.196 3.575 1.00 59.44 79 THR A O 1
ATOM 622 N N . CYS A 1 80 ? 7.216 5.045 1.581 1.00 56.06 80 CYS A N 1
ATOM 623 C CA . CYS A 1 80 ? 7.780 3.981 0.757 1.00 56.06 80 CYS A CA 1
ATOM 624 C C . CYS A 1 80 ? 8.863 4.610 -0.131 1.00 56.06 80 CYS A C 1
ATOM 626 O O . CYS A 1 80 ? 8.641 5.692 -0.667 1.00 56.06 80 CYS A O 1
ATOM 628 N N . GLY A 1 81 ? 10.042 3.993 -0.224 1.00 56.22 81 GLY A N 1
ATOM 629 C CA . GLY A 1 81 ? 11.194 4.521 -0.965 1.00 56.22 81 GLY A CA 1
ATOM 630 C C . GLY A 1 81 ? 12.351 4.981 -0.070 1.00 56.22 81 GLY A C 1
ATOM 631 O O . GLY A 1 81 ? 12.213 5.172 1.142 1.00 56.22 81 GLY A O 1
ATOM 632 N N . LYS A 1 82 ? 13.545 5.135 -0.657 1.00 47.59 82 LYS A N 1
ATOM 633 C CA . LYS A 1 82 ? 14.712 5.633 0.084 1.00 47.59 82 LYS A CA 1
ATOM 634 C C . LYS A 1 82 ? 14.517 7.104 0.430 1.00 47.59 82 LYS A C 1
ATOM 636 O O . LYS A 1 82 ? 14.614 7.968 -0.435 1.00 47.59 82 LYS A O 1
ATOM 641 N N . GLY A 1 83 ? 14.303 7.375 1.716 1.00 42.44 83 GLY A N 1
ATOM 642 C CA . GLY A 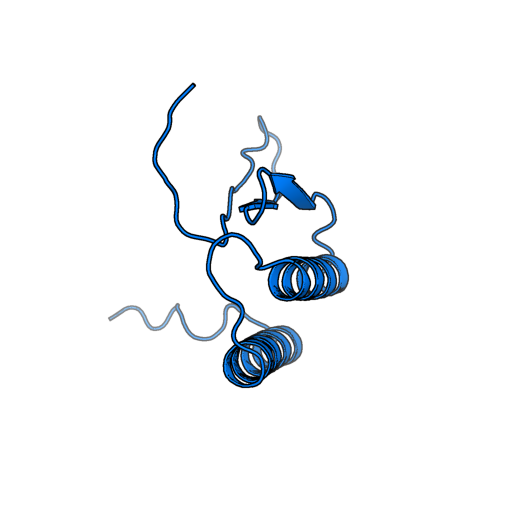1 83 ? 14.395 8.715 2.274 1.00 42.44 83 GLY A CA 1
ATOM 643 C C . GLY A 1 83 ? 15.796 9.275 2.049 1.00 42.44 83 GLY A C 1
ATOM 644 O O . GLY A 1 83 ? 16.710 9.012 2.827 1.00 42.44 83 GLY A O 1
ATOM 645 N N . HIS A 1 84 ? 15.974 10.067 0.995 1.00 39.66 84 HIS A N 1
ATOM 646 C CA . HIS A 1 84 ? 16.971 11.120 1.058 1.00 39.66 84 HIS A CA 1
ATOM 647 C C . HIS A 1 84 ? 16.416 12.156 2.027 1.00 39.66 84 HIS A C 1
ATOM 649 O O . HIS A 1 84 ? 15.471 12.875 1.716 1.00 39.66 84 HIS A O 1
ATOM 655 N N . SER A 1 85 ? 16.975 12.157 3.236 1.00 40.00 85 SER A N 1
ATOM 656 C CA . SER A 1 85 ? 16.782 13.217 4.216 1.00 40.00 85 SER A CA 1
ATOM 657 C C . SER A 1 85 ? 17.257 14.529 3.589 1.00 40.00 85 SER A C 1
ATOM 659 O O . SER A 1 85 ? 18.447 14.830 3.557 1.00 40.00 85 SER A O 1
ATOM 661 N N . GLY A 1 86 ? 16.316 15.256 3.001 1.00 38.88 86 GLY A N 1
ATOM 662 C CA . GLY A 1 86 ? 16.436 16.641 2.589 1.00 38.88 86 GLY A CA 1
ATOM 663 C C . GLY A 1 86 ? 15.305 17.380 3.273 1.00 38.88 86 GLY A C 1
ATOM 664 O O . GLY A 1 86 ? 14.236 17.545 2.697 1.00 38.88 86 GLY A O 1
ATOM 665 N N . ALA A 1 87 ? 15.523 17.719 4.541 1.00 34.81 87 ALA A N 1
ATOM 666 C CA . ALA A 1 87 ? 14.662 18.626 5.275 1.00 34.81 87 ALA A CA 1
ATOM 667 C C . ALA A 1 87 ? 14.556 19.952 4.510 1.00 34.81 87 ALA A C 1
ATOM 669 O O . ALA A 1 87 ? 15.582 20.575 4.232 1.00 34.81 87 ALA A O 1
ATOM 670 N N . MET A 1 88 ? 13.329 20.366 4.206 1.00 32.59 88 MET A N 1
ATOM 671 C CA . MET A 1 88 ? 12.938 21.762 4.028 1.00 32.59 88 MET A CA 1
ATOM 672 C C . MET A 1 88 ? 11.559 21.946 4.643 1.00 32.59 88 MET A C 1
ATOM 674 O O . MET A 1 88 ? 10.671 21.123 4.326 1.00 32.59 88 MET A O 1
#

Foldseek 3Di:
DDPPPDPPDDPVLVVLVVVLVVVCVVDPDDALQCVVNLVSVQVSCVVVVQPQWDADHSAWIFTFDADPDPDPGDGDGDIDGDDPPDDD